Protein AF-A0A9E2LB39-F1 (afdb_monomer)

Sequence (105 aa):
MSFRKLFVVTAAIMALGVAAGAALAQTPAQKATIDAAKAQGTVGEQADGYLGFRVPSSDAALTEAVQVTNAARREAYARSAQAAGDGAAAVQLQQIADQLVEIQG

Radius of gyration: 20.76 Å; Cα contacts (8 Å, |Δi|>4): 65; chains: 1; bounding box: 48×30×56 Å

pLDDT: mean 75.33, std 17.36, range [41.19, 93.44]

Nearest PDB structures (foldseek):
  1f02-assembly1_T  TM=4.254E-01  e=1.319E+00  Escherichia coli
  5hly-assembly1_A-2  TM=4.237E-01  e=1.232E+00  Homo sapiens

Foldseek 3Di:
DPPVPVPPPVVPLVVVLPPDQQPDFDDPVLVVLQVVCVVVQQWDADPVGAIDGPHDDPDPSNVVSSVRRRVSSVVSVVVSVVVVVVVVVVVVVVVVVVVVVVVVD

Solvent-accessible surface area (backbone atoms only — not comparable to full-atom values): 6310 Å² total; per-residue (Å²): 144,81,74,77,70,73,71,60,67,73,61,59,65,69,63,65,64,76,75,75,38,71,77,85,80,61,52,74,64,45,49,51,51,51,53,51,32,39,75,71,54,36,31,43,79,45,98,88,74,40,70,43,71,72,43,96,74,89,54,64,68,61,51,48,42,47,51,55,51,41,50,38,43,49,54,35,50,53,52,47,52,50,55,50,51,55,51,51,52,54,52,53,51,51,53,52,53,54,53,55,53,66,75,76,110

Structure (mmCIF, N/CA/C/O backbone):
data_AF-A0A9E2LB39-F1
#
_entry.id   AF-A0A9E2LB39-F1
#
loop_
_atom_site.group_PDB
_atom_site.id
_atom_site.type_symbol
_atom_site.label_atom_id
_atom_site.label_alt_id
_atom_site.label_comp_id
_atom_site.label_asym_id
_atom_site.label_entity_id
_atom_site.label_seq_id
_atom_site.pdbx_PDB_ins_code
_atom_site.Cartn_x
_atom_site.Cartn_y
_atom_site.Cartn_z
_atom_site.occupancy
_atom_site.B_iso_or_equiv
_atom_site.auth_seq_id
_atom_site.auth_comp_id
_atom_site.auth_asym_id
_atom_site.auth_atom_id
_atom_site.pdbx_PDB_model_num
ATOM 1 N N . MET A 1 1 ? 11.716 -21.510 -33.795 1.00 41.19 1 MET A N 1
ATOM 2 C CA . MET A 1 1 ? 10.951 -21.410 -32.526 1.00 41.19 1 MET A CA 1
ATOM 3 C C . MET A 1 1 ? 11.766 -20.642 -31.473 1.00 41.19 1 MET A C 1
ATOM 5 O O . MET A 1 1 ? 12.257 -21.255 -30.538 1.00 41.19 1 MET A O 1
ATOM 9 N N . SER A 1 2 ? 11.956 -19.320 -31.603 1.00 49.34 2 SER A N 1
ATOM 10 C CA . SER A 1 2 ? 12.767 -18.555 -30.625 1.00 49.34 2 SER A CA 1
ATOM 11 C C . SER A 1 2 ? 12.162 -17.204 -30.221 1.00 49.34 2 SER A C 1
ATOM 13 O O . SER A 1 2 ? 12.877 -16.270 -29.895 1.00 49.34 2 SER A O 1
ATOM 15 N N . PHE A 1 3 ? 10.830 -17.114 -30.185 1.00 46.59 3 PHE A N 1
ATOM 16 C CA . PHE A 1 3 ? 10.111 -15.958 -29.623 1.00 46.59 3 PHE A CA 1
ATOM 17 C C . PHE A 1 3 ? 9.679 -16.163 -28.158 1.00 46.59 3 PHE A C 1
ATOM 19 O O . PHE A 1 3 ? 9.113 -15.272 -27.540 1.00 46.59 3 PHE A O 1
ATOM 26 N N . ARG A 1 4 ? 9.978 -17.328 -27.561 1.00 46.59 4 ARG A N 1
ATOM 27 C CA . ARG A 1 4 ? 9.567 -17.672 -26.182 1.00 46.59 4 ARG A CA 1
ATOM 28 C C . ARG A 1 4 ? 10.484 -17.117 -25.090 1.00 46.59 4 ARG A C 1
ATOM 30 O O . ARG A 1 4 ? 10.114 -17.178 -23.926 1.00 46.59 4 ARG A O 1
ATOM 37 N N . LYS A 1 5 ? 11.662 -16.587 -25.438 1.00 42.78 5 LYS A N 1
ATOM 38 C CA . LYS A 1 5 ? 12.646 -16.104 -24.449 1.00 42.78 5 LYS A CA 1
ATOM 39 C C . LYS A 1 5 ? 12.518 -14.612 -24.119 1.00 42.78 5 LYS A C 1
ATOM 41 O O . LYS A 1 5 ? 13.037 -14.184 -23.099 1.00 42.78 5 LYS A O 1
ATOM 46 N N . LEU A 1 6 ? 11.779 -13.846 -24.926 1.00 46.44 6 LEU A N 1
ATOM 47 C CA . LEU A 1 6 ? 11.572 -12.405 -24.724 1.00 46.44 6 LEU A CA 1
ATOM 48 C C . LEU A 1 6 ? 10.434 -12.067 -23.748 1.00 46.44 6 LEU A C 1
ATOM 50 O O . LEU A 1 6 ? 10.385 -10.956 -23.241 1.00 46.44 6 LEU A O 1
ATOM 54 N N . PHE A 1 7 ? 9.548 -13.017 -23.435 1.00 44.84 7 PHE A N 1
ATOM 55 C CA . PHE A 1 7 ? 8.394 -12.759 -22.560 1.00 44.84 7 PHE A CA 1
ATOM 56 C C . PHE A 1 7 ? 8.643 -13.058 -21.072 1.00 44.84 7 PHE A C 1
ATOM 58 O O . PHE A 1 7 ? 7.800 -12.756 -20.236 1.00 44.84 7 PHE A O 1
ATOM 65 N N . VAL A 1 8 ? 9.783 -13.664 -20.722 1.00 45.56 8 VAL A N 1
ATOM 66 C CA . VAL A 1 8 ? 10.052 -14.125 -19.344 1.00 45.56 8 VAL A CA 1
ATOM 67 C C . VAL A 1 8 ? 10.756 -13.054 -18.498 1.00 45.56 8 VAL A C 1
ATOM 69 O O . VAL A 1 8 ? 10.675 -13.083 -17.274 1.00 45.56 8 VAL A O 1
ATOM 72 N N . VAL A 1 9 ? 11.391 -12.059 -19.124 1.00 46.00 9 VAL A N 1
ATOM 73 C CA . VAL A 1 9 ? 12.197 -11.055 -18.404 1.00 46.00 9 VAL A CA 1
ATOM 74 C C . VAL A 1 9 ? 11.338 -9.935 -17.792 1.00 46.00 9 VAL A C 1
ATOM 76 O O . VAL A 1 9 ? 11.697 -9.383 -16.757 1.00 46.00 9 VAL A O 1
ATOM 79 N N . THR A 1 10 ? 10.149 -9.658 -18.334 1.00 45.81 10 THR A N 1
ATOM 80 C CA . THR A 1 10 ? 9.230 -8.634 -17.796 1.00 45.81 10 THR A CA 1
ATOM 81 C C . THR A 1 10 ? 8.493 -9.063 -16.522 1.00 45.81 10 THR A C 1
ATOM 83 O O . THR A 1 10 ? 8.020 -8.208 -15.777 1.00 45.81 10 THR A O 1
ATOM 86 N N . ALA A 1 11 ? 8.428 -10.362 -16.213 1.00 44.78 11 ALA A N 1
ATOM 87 C CA . ALA A 1 11 ? 7.727 -10.864 -15.026 1.00 44.78 11 ALA A CA 1
ATOM 88 C C . ALA A 1 11 ? 8.570 -10.809 -13.735 1.00 44.78 11 ALA A C 1
ATOM 90 O O . ALA A 1 11 ? 8.013 -10.797 -12.638 1.00 44.78 11 ALA A O 1
ATOM 91 N N . ALA A 1 12 ? 9.902 -10.748 -13.836 1.00 42.31 12 ALA A N 1
ATOM 92 C CA . ALA A 1 12 ? 10.784 -10.822 -12.667 1.00 42.31 12 ALA A CA 1
ATOM 93 C C . ALA A 1 12 ? 10.912 -9.490 -11.903 1.00 42.31 12 ALA A C 1
ATOM 95 O O . ALA A 1 12 ? 11.158 -9.493 -10.698 1.00 42.31 12 ALA A O 1
ATOM 96 N N . ILE A 1 13 ? 10.691 -8.351 -12.567 1.00 47.69 13 ILE A N 1
ATOM 97 C CA . ILE A 1 13 ? 10.811 -7.021 -11.942 1.00 47.69 13 ILE A CA 1
ATOM 98 C C . ILE A 1 13 ? 9.593 -6.714 -11.052 1.00 47.69 13 ILE A C 1
ATOM 100 O O . ILE A 1 13 ? 9.730 -6.085 -10.005 1.00 47.69 13 ILE A O 1
ATOM 104 N N . MET A 1 14 ? 8.414 -7.253 -11.385 1.00 46.78 14 MET A N 1
ATOM 105 C CA . MET A 1 14 ? 7.204 -7.094 -10.564 1.00 46.78 14 MET A CA 1
ATOM 106 C C . MET A 1 14 ? 7.242 -7.906 -9.257 1.00 46.78 14 MET A C 1
ATOM 108 O O . MET A 1 14 ? 6.533 -7.576 -8.310 1.00 46.78 14 MET A O 1
ATOM 112 N N . ALA A 1 15 ? 8.078 -8.947 -9.172 1.00 42.97 15 ALA A N 1
ATOM 113 C CA . ALA A 1 15 ? 8.145 -9.822 -8.000 1.00 42.97 15 ALA A CA 1
ATOM 114 C C . ALA A 1 15 ? 9.054 -9.285 -6.874 1.00 42.97 15 ALA A C 1
ATOM 116 O O . ALA A 1 15 ? 8.849 -9.635 -5.713 1.00 42.97 15 ALA A O 1
ATOM 117 N N . LEU A 1 16 ? 10.027 -8.415 -7.178 1.00 45.47 16 LEU A N 1
ATOM 118 C CA . LEU A 1 16 ? 10.951 -7.878 -6.164 1.00 45.47 16 LEU A CA 1
ATOM 119 C C . LEU A 1 16 ? 10.408 -6.654 -5.402 1.00 45.47 16 LEU A C 1
ATOM 121 O O . LEU A 1 16 ? 10.891 -6.355 -4.312 1.00 45.47 16 LEU A O 1
ATOM 125 N N . GLY A 1 17 ? 9.392 -5.965 -5.931 1.00 43.94 17 GLY A N 1
ATOM 126 C CA . GLY A 1 17 ? 8.827 -4.759 -5.306 1.00 43.94 17 GLY A CA 1
ATOM 127 C C . GLY A 1 17 ? 7.876 -5.021 -4.129 1.00 43.94 17 GLY A C 1
ATOM 128 O O . GLY A 1 17 ? 7.597 -4.111 -3.350 1.00 43.94 17 GLY A O 1
ATOM 129 N N . VAL A 1 18 ? 7.380 -6.253 -3.966 1.00 50.12 18 VAL A N 1
ATOM 130 C CA . VAL A 1 18 ? 6.315 -6.565 -2.991 1.00 50.12 18 VAL A CA 1
ATOM 131 C C . VAL A 1 18 ? 6.840 -6.755 -1.561 1.00 50.12 18 VAL A C 1
ATOM 133 O O . VAL A 1 18 ? 6.109 -6.501 -0.607 1.00 50.12 18 VAL A O 1
ATOM 136 N N . ALA A 1 19 ? 8.102 -7.155 -1.371 1.00 46.41 19 ALA A N 1
ATOM 137 C CA . ALA A 1 19 ? 8.563 -7.637 -0.062 1.00 46.41 19 ALA A CA 1
ATOM 138 C C . ALA A 1 19 ? 9.403 -6.641 0.764 1.00 46.41 19 ALA A C 1
ATOM 140 O O . ALA A 1 19 ? 9.453 -6.765 1.985 1.00 46.41 19 ALA A O 1
ATOM 141 N N . ALA A 1 20 ? 10.064 -5.653 0.151 1.00 48.19 20 ALA A N 1
ATOM 142 C CA . ALA A 1 20 ? 11.142 -4.914 0.830 1.00 48.19 20 ALA A CA 1
ATOM 143 C C . ALA A 1 20 ? 10.743 -3.552 1.440 1.00 48.19 20 ALA A C 1
ATOM 145 O O . ALA A 1 20 ? 11.536 -2.936 2.150 1.00 48.19 20 ALA A O 1
ATOM 146 N N . GLY A 1 21 ? 9.534 -3.050 1.170 1.00 47.03 21 GLY A N 1
ATOM 147 C CA . GLY A 1 21 ? 9.167 -1.666 1.494 1.00 47.03 21 GLY A CA 1
ATOM 148 C C . GLY A 1 21 ? 8.545 -1.422 2.871 1.00 47.03 21 GLY A C 1
ATOM 149 O O . GLY A 1 21 ? 8.674 -0.330 3.412 1.00 47.03 21 GLY A O 1
ATOM 150 N N . ALA A 1 22 ? 7.857 -2.414 3.440 1.00 49.78 22 ALA A N 1
ATOM 151 C CA . ALA A 1 22 ? 6.966 -2.187 4.585 1.00 49.78 22 ALA A CA 1
ATOM 152 C C . ALA A 1 22 ? 7.627 -2.379 5.965 1.00 49.78 22 ALA A C 1
ATOM 154 O O . ALA A 1 22 ? 7.023 -2.054 6.982 1.00 49.78 22 ALA A O 1
ATOM 155 N N . ALA A 1 23 ? 8.850 -2.911 6.029 1.00 51.31 23 ALA A N 1
ATOM 156 C CA . ALA A 1 23 ? 9.411 -3.421 7.283 1.00 51.31 23 ALA A CA 1
ATOM 157 C C . ALA A 1 23 ? 10.124 -2.380 8.169 1.00 51.31 23 ALA A C 1
ATOM 159 O O . ALA A 1 23 ? 10.443 -2.697 9.310 1.00 51.31 23 ALA A O 1
ATOM 160 N N . LEU A 1 24 ? 10.401 -1.163 7.685 1.00 49.75 24 LEU A N 1
ATOM 161 C CA . LEU A 1 24 ? 11.385 -0.284 8.342 1.00 49.75 24 LEU A CA 1
ATOM 162 C C . LEU A 1 24 ? 10.809 0.870 9.181 1.00 49.75 24 LEU A C 1
ATOM 164 O O . LEU A 1 24 ? 11.584 1.551 9.841 1.00 49.75 24 LEU A O 1
ATOM 168 N N . ALA A 1 25 ? 9.487 1.080 9.216 1.00 53.38 25 ALA A N 1
ATOM 169 C CA . ALA A 1 25 ? 8.901 2.229 9.930 1.00 53.38 25 ALA A CA 1
ATOM 170 C C . ALA A 1 25 ? 7.716 1.914 10.862 1.00 53.38 25 ALA A C 1
ATOM 172 O O . ALA A 1 25 ? 7.302 2.780 11.630 1.00 53.38 25 ALA A O 1
ATOM 173 N N . GLN A 1 26 ? 7.159 0.699 10.840 1.00 63.88 26 GLN A N 1
ATOM 174 C CA . GLN A 1 26 ? 6.036 0.352 11.715 1.00 63.88 26 GLN A CA 1
ATOM 175 C C . GLN A 1 26 ? 6.522 -0.293 13.008 1.00 63.88 26 GLN A C 1
ATOM 177 O O . GLN A 1 26 ? 7.166 -1.342 12.990 1.00 63.88 26 GLN A O 1
ATOM 182 N N . THR A 1 27 ? 6.153 0.290 14.151 1.00 72.44 27 THR A N 1
ATOM 183 C CA . THR A 1 27 ? 6.317 -0.403 15.431 1.00 72.44 27 THR A CA 1
ATOM 184 C C . THR A 1 27 ? 5.459 -1.679 15.438 1.00 72.44 27 THR A C 1
ATOM 186 O O . THR A 1 27 ? 4.394 -1.706 14.810 1.00 72.44 27 THR A O 1
ATOM 189 N N . PRO A 1 28 ? 5.854 -2.739 16.170 1.00 75.75 28 PRO A N 1
ATOM 190 C CA . PRO A 1 28 ? 5.047 -3.957 16.285 1.00 75.75 28 PRO A CA 1
ATOM 191 C C . PRO A 1 28 ? 3.603 -3.683 16.734 1.00 75.75 28 PRO A C 1
ATOM 193 O O . PRO A 1 28 ? 2.678 -4.354 16.284 1.00 75.75 28 PRO A O 1
ATOM 196 N N . ALA A 1 29 ? 3.408 -2.651 17.562 1.00 72.31 29 ALA A N 1
ATOM 197 C CA . ALA A 1 29 ? 2.097 -2.184 18.001 1.00 72.31 29 ALA A CA 1
ATOM 198 C C . ALA A 1 29 ? 1.253 -1.612 16.847 1.00 72.31 29 ALA A C 1
ATOM 200 O O . ALA A 1 29 ? 0.105 -2.011 16.689 1.00 72.31 29 ALA A O 1
ATOM 201 N N . GLN A 1 30 ? 1.815 -0.747 15.994 1.00 76.31 30 GLN A N 1
ATOM 202 C CA . GLN A 1 30 ? 1.100 -0.216 14.823 1.00 76.31 30 GLN A CA 1
ATOM 203 C C . GLN A 1 30 ? 0.720 -1.324 13.840 1.00 76.31 30 GLN A C 1
ATOM 205 O O . GLN A 1 30 ? -0.388 -1.325 13.303 1.00 76.31 30 GLN A O 1
ATOM 210 N N . LYS A 1 31 ? 1.617 -2.298 13.640 1.00 80.88 31 LYS A N 1
ATOM 211 C CA . LYS A 1 31 ? 1.325 -3.471 12.817 1.00 80.88 31 LYS A CA 1
ATOM 212 C C . LYS A 1 31 ? 0.155 -4.273 13.395 1.00 80.88 31 LYS A C 1
ATOM 214 O O . LYS A 1 31 ? -0.785 -4.570 12.666 1.00 80.88 31 LYS A O 1
ATOM 219 N N . ALA A 1 32 ? 0.180 -4.568 14.696 1.00 83.00 32 ALA A N 1
ATOM 220 C CA . ALA A 1 32 ? -0.901 -5.288 15.367 1.00 83.00 32 ALA A CA 1
ATOM 221 C C . ALA A 1 32 ? -2.249 -4.548 15.269 1.00 83.00 32 ALA A C 1
ATOM 223 O O . ALA A 1 32 ? -3.272 -5.179 15.013 1.00 83.00 32 ALA A O 1
ATOM 224 N N . THR A 1 33 ? -2.248 -3.217 15.396 1.00 84.38 33 THR A N 1
ATOM 225 C CA . THR A 1 33 ? -3.445 -2.377 15.234 1.00 84.38 33 THR A CA 1
ATOM 226 C C . THR A 1 33 ? -4.026 -2.467 13.821 1.00 84.38 33 THR A C 1
ATOM 228 O O . THR A 1 33 ? -5.233 -2.659 13.664 1.00 84.38 33 THR A O 1
ATOM 231 N N . ILE A 1 34 ? -3.190 -2.388 12.779 1.00 84.06 34 ILE A N 1
ATOM 232 C CA . ILE A 1 34 ? -3.651 -2.535 11.389 1.00 84.06 34 ILE A CA 1
ATOM 233 C C . ILE A 1 34 ? -4.137 -3.959 11.116 1.00 84.06 34 ILE A C 1
ATOM 235 O O . ILE A 1 34 ? -5.176 -4.130 10.482 1.00 84.06 34 ILE A O 1
ATOM 239 N N . ASP A 1 35 ? -3.428 -4.979 11.599 1.00 85.88 35 ASP A N 1
ATOM 240 C CA . ASP A 1 35 ? -3.810 -6.379 11.402 1.00 85.88 35 ASP A CA 1
ATOM 241 C C . ASP A 1 35 ? -5.168 -6.681 12.059 1.00 85.88 35 ASP A C 1
ATOM 243 O O . ASP A 1 35 ? -6.037 -7.296 11.436 1.00 85.88 35 ASP A O 1
ATOM 247 N N . ALA A 1 36 ? -5.398 -6.173 13.273 1.00 85.38 36 ALA A N 1
ATOM 248 C CA . ALA A 1 36 ? -6.688 -6.268 13.948 1.00 85.38 36 ALA A CA 1
ATOM 249 C C . ALA A 1 36 ? -7.793 -5.527 13.176 1.00 85.38 36 ALA A C 1
ATOM 251 O O . ALA A 1 36 ? -8.873 -6.079 12.965 1.00 85.38 36 ALA A O 1
ATOM 252 N N . ALA A 1 37 ? -7.521 -4.313 12.686 1.00 84.75 37 ALA A N 1
ATOM 253 C CA . ALA A 1 37 ? -8.478 -3.544 11.891 1.00 84.75 37 ALA A CA 1
ATOM 254 C C . ALA A 1 37 ? -8.797 -4.198 10.534 1.00 84.75 37 ALA A C 1
ATOM 256 O O . ALA A 1 37 ? -9.924 -4.085 10.048 1.00 84.75 37 ALA A O 1
ATOM 257 N N . LYS A 1 38 ? -7.835 -4.912 9.933 1.00 86.38 38 LYS A N 1
ATOM 258 C CA . LYS A 1 38 ? -8.047 -5.734 8.733 1.00 86.38 38 LYS A CA 1
ATOM 259 C C . LYS A 1 38 ? -8.918 -6.950 9.034 1.00 86.38 38 LYS A C 1
ATOM 261 O O . LYS A 1 38 ? -9.845 -7.223 8.278 1.00 86.38 38 LYS A O 1
ATOM 266 N N . ALA A 1 39 ? -8.668 -7.642 10.146 1.00 86.75 39 ALA A N 1
ATOM 267 C CA . ALA A 1 39 ? -9.482 -8.780 10.578 1.00 86.75 39 ALA A CA 1
ATOM 268 C C . ALA A 1 39 ? -10.936 -8.377 10.884 1.00 86.75 39 ALA A C 1
ATOM 270 O O . ALA A 1 39 ? -11.862 -9.123 10.583 1.00 86.75 39 ALA A O 1
ATOM 271 N N . GLN A 1 40 ? -11.138 -7.174 11.427 1.00 85.75 40 GLN A N 1
ATOM 272 C CA . GLN A 1 40 ? -12.461 -6.597 11.691 1.00 85.75 40 GLN A CA 1
ATOM 273 C C . GLN A 1 40 ? -13.153 -6.047 10.432 1.00 85.75 40 GLN A C 1
ATOM 275 O O . GLN A 1 40 ? -14.321 -5.675 10.486 1.00 85.75 40 GLN A O 1
ATOM 280 N N . GLY A 1 41 ? -12.450 -5.965 9.298 1.00 86.81 41 GLY A N 1
ATOM 281 C CA . GLY A 1 41 ? -12.981 -5.391 8.062 1.00 86.81 41 GLY A CA 1
ATOM 282 C C . GLY A 1 41 ? -13.082 -3.861 8.058 1.00 86.81 41 GLY A C 1
ATOM 283 O O . GLY A 1 41 ? -13.595 -3.302 7.093 1.00 86.81 41 GLY A O 1
ATOM 284 N N . THR A 1 42 ? -12.567 -3.176 9.083 1.00 88.75 42 THR A N 1
ATOM 285 C CA . THR A 1 42 ? -12.513 -1.706 9.170 1.00 88.75 42 THR A CA 1
ATOM 286 C C . THR A 1 42 ? -11.516 -1.126 8.166 1.00 88.75 42 THR A C 1
ATOM 288 O O . THR A 1 42 ? -11.786 -0.103 7.535 1.00 88.75 42 THR A O 1
ATOM 291 N N . VAL A 1 43 ? -10.379 -1.801 7.975 1.00 90.81 43 VAL A N 1
ATOM 292 C CA . VAL A 1 43 ? -9.337 -1.441 7.002 1.00 90.81 43 VAL A CA 1
ATOM 293 C C . VAL A 1 43 ? -9.199 -2.550 5.962 1.00 90.81 43 VAL A C 1
ATOM 295 O O . VAL A 1 43 ? -9.290 -3.733 6.273 1.00 90.81 43 VAL A O 1
ATOM 298 N N . GLY A 1 44 ? -8.969 -2.181 4.706 1.00 91.69 44 GLY A N 1
ATOM 299 C CA . GLY A 1 44 ? -8.707 -3.115 3.618 1.00 91.69 44 GLY A CA 1
ATOM 300 C C . GLY A 1 44 ? -7.563 -2.665 2.725 1.00 91.69 44 GLY A C 1
ATOM 301 O O . GLY A 1 44 ? -7.163 -1.504 2.747 1.00 91.69 44 GLY A O 1
ATOM 302 N N . GLU A 1 45 ? -7.063 -3.597 1.918 1.00 91.88 45 GLU A N 1
ATOM 303 C CA . GLU A 1 45 ? -6.122 -3.269 0.847 1.00 91.88 45 GLU A CA 1
ATOM 304 C C . GLU A 1 45 ? -6.887 -2.849 -0.409 1.00 91.88 45 GLU A C 1
ATOM 306 O O . GLU A 1 45 ? -7.921 -3.435 -0.749 1.00 91.88 45 GLU A O 1
ATOM 311 N N . GLN A 1 46 ? -6.392 -1.800 -1.051 1.00 89.50 46 GLN A N 1
ATOM 312 C C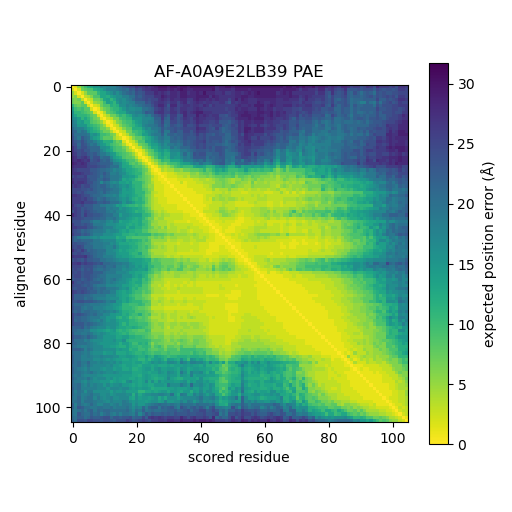A . GLN A 1 46 ? -6.891 -1.254 -2.302 1.00 89.50 46 GLN A CA 1
ATOM 313 C C . GLN A 1 46 ? -6.129 -1.866 -3.488 1.00 89.50 46 GLN A C 1
ATOM 315 O O . GLN A 1 46 ? -5.042 -2.424 -3.331 1.00 89.50 46 GLN A O 1
ATOM 320 N N . ALA A 1 47 ? -6.711 -1.781 -4.688 1.00 84.50 47 ALA A N 1
ATOM 321 C CA . ALA A 1 47 ? -6.140 -2.376 -5.903 1.00 84.50 47 ALA A CA 1
ATOM 322 C C . ALA A 1 47 ? -4.819 -1.719 -6.350 1.00 84.50 47 ALA A C 1
ATOM 324 O O . ALA A 1 47 ? -4.061 -2.310 -7.111 1.00 84.50 47 ALA A O 1
ATOM 325 N N . ASP A 1 48 ? -4.547 -0.511 -5.867 1.00 84.25 48 ASP A N 1
ATOM 326 C CA . ASP A 1 48 ? -3.311 0.243 -6.082 1.00 84.25 48 ASP A CA 1
ATOM 327 C C . ASP A 1 48 ? -2.199 -0.111 -5.075 1.00 84.25 48 ASP A C 1
ATOM 329 O O . ASP A 1 48 ? -1.098 0.434 -5.143 1.00 84.25 48 ASP A O 1
ATOM 333 N N . GLY A 1 49 ? -2.470 -1.031 -4.145 1.00 86.75 49 GLY A N 1
ATOM 334 C CA . GLY A 1 49 ? -1.513 -1.467 -3.139 1.00 86.75 49 GLY A CA 1
ATOM 335 C C . GLY A 1 49 ? -1.474 -0.598 -1.884 1.00 86.75 49 GLY A C 1
ATOM 336 O O . GLY A 1 49 ? -0.592 -0.814 -1.058 1.00 86.75 49 GLY A O 1
ATOM 337 N N . TYR A 1 50 ? -2.402 0.338 -1.660 1.00 92.19 50 TYR A N 1
ATOM 338 C CA . TYR A 1 50 ? -2.495 1.108 -0.408 1.00 92.19 50 TYR A CA 1
ATOM 339 C C . TYR A 1 50 ? -3.544 0.552 0.567 1.00 92.19 50 TYR A C 1
ATOM 341 O O . TYR A 1 50 ? -4.377 -0.287 0.226 1.00 92.19 50 TYR A O 1
ATOM 349 N N . LEU A 1 51 ? -3.475 0.977 1.829 1.00 92.06 51 LEU A N 1
ATOM 350 C CA . LEU A 1 51 ? -4.501 0.709 2.835 1.00 92.06 51 LEU A CA 1
ATOM 351 C C . LEU A 1 51 ? -5.593 1.778 2.780 1.00 92.06 51 LEU A C 1
ATOM 353 O O . LEU A 1 51 ? -5.294 2.970 2.695 1.00 92.06 51 LEU A O 1
ATOM 357 N N . GLY A 1 52 ? -6.847 1.354 2.907 1.00 92.88 52 GLY A N 1
ATOM 358 C CA . GLY A 1 52 ? -8.003 2.239 2.980 1.00 92.88 52 GLY A CA 1
ATOM 359 C C . GLY A 1 52 ? -9.016 1.808 4.032 1.00 92.88 52 GLY A C 1
ATOM 360 O O . GLY A 1 52 ? -9.150 0.623 4.340 1.00 92.88 52 GLY A O 1
ATOM 361 N N . PHE A 1 53 ? -9.758 2.777 4.558 1.00 93.44 53 PHE A N 1
ATOM 362 C CA . PHE A 1 53 ? -10.880 2.533 5.457 1.00 93.44 53 PHE A CA 1
ATOM 363 C C . PHE A 1 53 ? -12.100 2.062 4.663 1.00 93.44 53 PHE A C 1
ATOM 365 O O . PHE A 1 53 ? -12.557 2.749 3.752 1.00 93.44 53 PHE A O 1
ATOM 372 N N . ARG A 1 54 ? -12.626 0.885 5.006 1.00 91.25 54 ARG A N 1
ATOM 373 C CA . ARG A 1 54 ? -13.906 0.374 4.484 1.00 91.25 54 ARG A CA 1
ATOM 374 C C . ARG A 1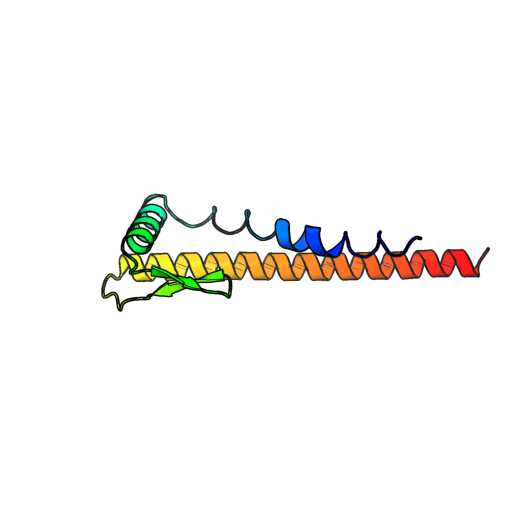 54 ? -15.087 0.890 5.299 1.00 91.25 54 ARG A C 1
ATOM 376 O O . ARG A 1 54 ? -16.190 1.011 4.778 1.00 91.25 54 ARG A O 1
ATOM 383 N N . VAL A 1 55 ? -14.830 1.191 6.570 1.00 87.69 55 VAL A N 1
ATOM 384 C CA . VAL A 1 55 ? -15.776 1.781 7.515 1.00 87.69 55 VAL A CA 1
ATOM 385 C C . VAL A 1 55 ? -15.126 3.040 8.094 1.00 87.69 55 VAL A C 1
ATOM 387 O O . VAL A 1 55 ? -13.926 3.001 8.385 1.00 87.69 55 VAL A O 1
ATOM 390 N N . PRO A 1 56 ? -15.868 4.151 8.265 1.00 83.50 56 PRO A N 1
ATOM 391 C CA . PRO A 1 56 ? -15.341 5.337 8.929 1.00 83.50 56 PRO A CA 1
ATOM 392 C C . PRO A 1 56 ? -14.792 4.980 10.313 1.00 83.50 56 PRO A C 1
ATOM 394 O O . PRO A 1 56 ? -15.467 4.309 11.091 1.00 83.50 56 PRO A O 1
ATOM 397 N N . SER A 1 57 ? -13.578 5.432 10.620 1.00 83.88 57 SER A N 1
ATOM 398 C CA . SER A 1 57 ? -12.975 5.266 11.941 1.00 83.88 57 SER A CA 1
ATOM 399 C C . SER A 1 57 ? -12.736 6.625 12.584 1.00 83.88 57 SER A C 1
ATOM 401 O O . SER A 1 57 ? -12.294 7.561 11.922 1.00 83.88 57 SER A O 1
ATOM 403 N N . SER A 1 58 ? -13.030 6.726 13.878 1.00 88.81 58 SER A N 1
ATOM 404 C CA . SER A 1 58 ? -12.685 7.881 14.719 1.00 88.81 58 SER A CA 1
ATOM 405 C C . SER A 1 58 ? -11.434 7.622 15.567 1.00 88.81 58 SER A C 1
ATOM 407 O O . SER A 1 58 ? -11.061 8.456 16.387 1.00 88.81 58 SER A O 1
ATOM 409 N N . ASP A 1 59 ? -10.794 6.464 15.387 1.00 90.81 59 ASP A N 1
ATOM 410 C CA . ASP A 1 59 ? -9.565 6.102 16.082 1.00 90.81 59 ASP A CA 1
ATOM 411 C C . ASP A 1 59 ? -8.368 6.808 15.424 1.00 90.81 59 ASP A C 1
ATOM 413 O O . ASP A 1 59 ? -7.962 6.499 14.295 1.00 90.81 59 ASP A O 1
ATOM 417 N N . ALA A 1 60 ? -7.812 7.782 16.146 1.00 89.38 60 ALA A N 1
ATOM 418 C CA . ALA A 1 60 ? -6.667 8.563 15.698 1.00 89.38 60 ALA A CA 1
ATOM 419 C C . ALA A 1 60 ? -5.405 7.703 15.527 1.00 89.38 60 ALA A C 1
ATOM 421 O O . ALA A 1 60 ? -4.674 7.901 14.559 1.00 89.38 60 ALA A O 1
ATOM 422 N N . ALA A 1 61 ? -5.181 6.715 16.399 1.00 87.19 61 ALA A N 1
ATOM 423 C CA . ALA A 1 61 ? -4.005 5.851 16.340 1.00 87.19 61 ALA A CA 1
ATOM 424 C C . ALA A 1 61 ? -4.076 4.895 15.141 1.00 87.19 61 ALA A C 1
ATOM 426 O O . ALA A 1 61 ? -3.080 4.680 14.449 1.00 87.19 61 ALA A O 1
ATOM 427 N N . LEU A 1 62 ? -5.263 4.357 14.841 1.00 88.94 62 LEU A N 1
ATOM 428 C CA . LEU A 1 62 ? -5.471 3.561 13.629 1.00 88.94 62 LEU A CA 1
ATOM 429 C C . LEU A 1 62 ? -5.282 4.408 12.363 1.00 88.94 62 LEU A C 1
ATOM 431 O O . LEU A 1 62 ? -4.668 3.961 11.393 1.00 88.94 62 LEU A O 1
ATOM 435 N N . THR A 1 63 ? -5.793 5.638 12.377 1.00 90.88 63 THR A N 1
ATOM 436 C CA . THR A 1 63 ? -5.657 6.584 11.264 1.00 90.88 63 THR A CA 1
ATOM 437 C C . THR A 1 63 ? -4.200 6.949 11.006 1.00 90.88 63 THR A C 1
ATOM 439 O O . THR A 1 63 ? -3.754 6.903 9.859 1.00 90.88 63 THR A O 1
ATOM 442 N N . GLU A 1 64 ? -3.437 7.238 12.058 1.00 89.62 64 GLU A N 1
ATOM 443 C CA . GLU A 1 64 ? -1.999 7.485 11.979 1.00 89.62 64 GLU A CA 1
ATOM 444 C C . GLU A 1 64 ? -1.254 6.260 11.435 1.00 89.62 64 GLU A C 1
ATOM 446 O O . GLU A 1 64 ? -0.496 6.379 10.472 1.00 89.62 64 GLU A O 1
ATOM 451 N N . ALA A 1 65 ? -1.534 5.065 11.962 1.00 87.50 65 ALA A N 1
ATOM 452 C CA . ALA A 1 65 ? -0.882 3.837 11.517 1.00 87.50 65 ALA A CA 1
ATOM 453 C C . ALA A 1 65 ? -1.113 3.566 10.016 1.00 87.50 65 ALA A C 1
ATOM 455 O O . ALA A 1 65 ? -0.176 3.217 9.288 1.00 87.50 65 ALA A O 1
ATOM 456 N N . VAL A 1 66 ? -2.341 3.763 9.520 1.00 90.19 66 VAL A N 1
ATOM 457 C CA . VAL A 1 66 ? -2.667 3.641 8.087 1.00 90.19 66 VAL A CA 1
ATOM 458 C C . VAL A 1 66 ? -1.891 4.667 7.255 1.00 90.19 66 VAL A C 1
ATOM 460 O O . VAL A 1 66 ? -1.316 4.310 6.223 1.00 90.19 66 VAL A O 1
ATOM 463 N N . GLN A 1 67 ? -1.822 5.924 7.703 1.00 90.62 67 GLN A N 1
ATOM 464 C CA . GLN A 1 67 ? -1.090 6.982 7.000 1.00 90.62 67 GLN A CA 1
ATOM 465 C C . GLN A 1 67 ? 0.415 6.708 6.928 1.00 90.62 67 GLN A C 1
ATOM 467 O O . GLN A 1 67 ? 0.990 6.790 5.840 1.00 90.62 67 GLN A O 1
ATOM 472 N N . VAL A 1 68 ? 1.036 6.330 8.049 1.00 87.94 68 VAL A N 1
ATOM 473 C CA . VAL A 1 68 ? 2.461 5.967 8.128 1.00 87.94 68 VAL A CA 1
ATOM 474 C C . VAL A 1 68 ? 2.769 4.807 7.183 1.00 87.94 68 VAL A C 1
ATOM 476 O O . VAL A 1 68 ? 3.724 4.863 6.408 1.00 87.94 68 VAL A O 1
ATOM 479 N N . THR A 1 69 ? 1.914 3.784 7.166 1.00 86.00 69 THR A N 1
ATOM 480 C CA . THR A 1 69 ? 2.082 2.628 6.272 1.00 86.00 69 THR A CA 1
ATOM 481 C C . THR A 1 69 ? 2.011 3.030 4.805 1.00 86.00 69 THR A C 1
ATOM 483 O O . THR A 1 69 ? 2.853 2.631 4.002 1.00 86.00 69 THR A O 1
ATOM 486 N N . ASN A 1 70 ? 1.021 3.844 4.438 1.00 91.25 70 ASN A N 1
ATOM 487 C CA . ASN A 1 70 ? 0.864 4.303 3.062 1.00 91.25 70 ASN A CA 1
ATOM 488 C C . ASN A 1 70 ? 2.008 5.230 2.627 1.00 91.25 70 ASN A C 1
ATOM 490 O O . ASN A 1 70 ? 2.400 5.198 1.460 1.00 91.25 70 ASN A O 1
ATOM 494 N N . ALA A 1 71 ? 2.570 6.024 3.543 1.00 88.38 71 ALA A N 1
ATOM 495 C CA . ALA A 1 71 ? 3.770 6.814 3.283 1.00 88.38 71 ALA A CA 1
ATOM 496 C C . ALA A 1 71 ? 4.982 5.917 2.989 1.00 88.38 71 ALA A C 1
ATOM 498 O O . ALA A 1 71 ? 5.612 6.080 1.944 1.00 88.38 71 ALA A O 1
ATOM 499 N N . ALA A 1 72 ? 5.225 4.898 3.818 1.00 84.56 72 ALA A N 1
ATOM 500 C CA . ALA A 1 72 ? 6.295 3.926 3.586 1.00 84.56 72 ALA A CA 1
ATOM 501 C C . ALA A 1 72 ? 6.121 3.169 2.254 1.00 84.5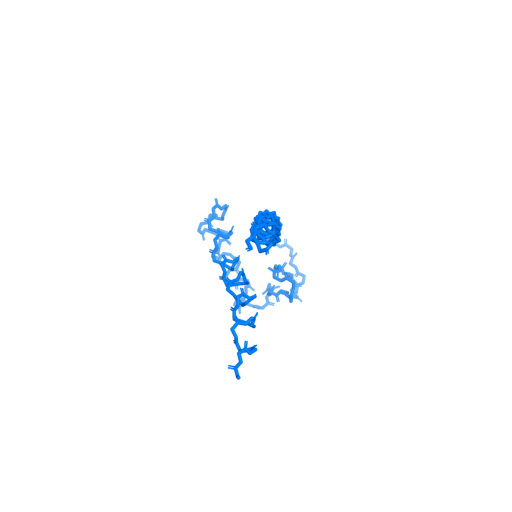6 72 ALA A C 1
ATOM 503 O O . ALA A 1 72 ? 7.080 2.992 1.499 1.00 84.56 72 ALA A O 1
ATOM 504 N N . ARG A 1 73 ? 4.884 2.772 1.910 1.00 89.75 73 ARG A N 1
ATOM 505 C CA . ARG A 1 73 ? 4.571 2.156 0.608 1.00 89.75 73 ARG A CA 1
ATOM 506 C C . ARG A 1 73 ? 4.874 3.107 -0.556 1.00 89.75 73 ARG A C 1
ATOM 508 O O . ARG A 1 73 ? 5.500 2.684 -1.521 1.00 89.75 73 ARG A O 1
ATOM 515 N N . ARG A 1 74 ? 4.514 4.395 -0.454 1.00 88.25 74 ARG A N 1
ATOM 516 C CA . ARG A 1 74 ? 4.854 5.423 -1.461 1.00 88.25 74 ARG A CA 1
ATOM 517 C C . ARG A 1 74 ? 6.358 5.526 -1.694 1.00 88.25 74 ARG A C 1
ATOM 519 O O . ARG A 1 74 ? 6.788 5.501 -2.842 1.00 88.25 74 ARG A O 1
ATOM 526 N N . GLU A 1 75 ? 7.151 5.600 -0.632 1.00 86.44 75 GLU A N 1
ATOM 527 C CA . GLU A 1 75 ? 8.613 5.666 -0.744 1.00 86.44 75 GLU A CA 1
ATOM 528 C C . GLU A 1 75 ? 9.203 4.397 -1.369 1.00 86.44 75 GLU A C 1
ATOM 530 O O . GLU A 1 75 ? 10.109 4.462 -2.199 1.00 86.44 75 GLU A O 1
ATOM 535 N N . ALA A 1 76 ? 8.688 3.222 -1.000 1.00 81.81 76 ALA A N 1
ATOM 536 C CA . ALA A 1 76 ? 9.114 1.955 -1.584 1.00 81.81 76 ALA A CA 1
ATOM 537 C C . ALA A 1 76 ? 8.782 1.860 -3.080 1.00 81.81 76 ALA A C 1
ATOM 539 O O . ALA A 1 76 ? 9.627 1.435 -3.872 1.00 81.81 76 ALA A O 1
ATOM 540 N N . TYR A 1 77 ? 7.586 2.289 -3.483 1.00 85.88 77 TYR A N 1
ATOM 541 C CA . TYR A 1 77 ? 7.184 2.304 -4.887 1.00 85.88 77 TYR A CA 1
ATOM 542 C C . TYR A 1 77 ? 7.979 3.332 -5.691 1.00 85.88 77 TYR A C 1
ATOM 544 O O . TYR A 1 77 ? 8.436 3.006 -6.783 1.00 85.88 77 TYR A O 1
ATOM 552 N N . ALA A 1 78 ? 8.241 4.520 -5.136 1.00 85.56 78 ALA A N 1
ATOM 553 C CA . ALA A 1 78 ? 9.092 5.524 -5.773 1.00 85.56 78 ALA A CA 1
ATOM 554 C C . ALA A 1 78 ? 10.513 4.992 -6.017 1.00 85.56 78 ALA A C 1
ATOM 556 O O . ALA A 1 78 ? 11.019 5.087 -7.134 1.00 85.56 78 ALA A O 1
ATOM 557 N N . ARG A 1 79 ? 11.125 4.352 -5.011 1.00 82.94 79 ARG A N 1
ATOM 558 C CA . ARG A 1 79 ? 12.444 3.711 -5.154 1.00 82.94 79 ARG A CA 1
ATOM 559 C C . ARG A 1 79 ? 12.438 2.595 -6.195 1.00 82.94 79 ARG A C 1
ATOM 561 O O . ARG A 1 79 ? 13.367 2.489 -6.987 1.00 82.94 79 ARG A O 1
ATOM 568 N N . SER A 1 80 ? 11.386 1.780 -6.212 1.00 78.25 80 SER A N 1
ATOM 569 C CA . SER A 1 80 ? 11.246 0.691 -7.185 1.00 78.25 80 SER A CA 1
ATOM 570 C C . SER A 1 80 ? 11.104 1.226 -8.614 1.00 78.25 80 SER A C 1
ATOM 572 O O . SER A 1 80 ? 11.724 0.695 -9.529 1.00 78.25 80 SER A O 1
ATOM 574 N N . ALA A 1 81 ? 10.337 2.303 -8.806 1.00 79.31 81 ALA A N 1
ATOM 575 C CA . ALA A 1 81 ? 10.175 2.956 -10.102 1.00 79.31 81 ALA A CA 1
ATOM 576 C C . ALA A 1 81 ? 11.486 3.586 -10.601 1.00 79.31 81 ALA A C 1
ATOM 578 O O . ALA A 1 81 ? 11.819 3.440 -11.775 1.00 79.31 81 ALA A O 1
ATOM 579 N N . GLN A 1 82 ? 12.252 4.228 -9.713 1.00 81.94 82 GLN A N 1
ATOM 580 C CA . GLN A 1 82 ? 13.584 4.755 -10.030 1.00 81.94 82 GLN A CA 1
ATOM 581 C C . GLN A 1 82 ? 14.535 3.634 -10.465 1.00 81.94 82 GLN A C 1
ATOM 583 O O . GLN A 1 82 ? 15.081 3.688 -11.563 1.00 81.94 82 GLN A O 1
ATOM 588 N N . ALA A 1 83 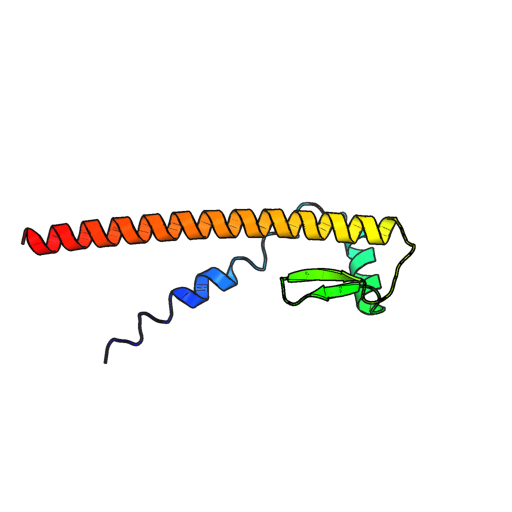? 14.644 2.570 -9.663 1.00 77.69 83 ALA A N 1
ATOM 589 C CA . ALA A 1 83 ? 15.502 1.429 -9.977 1.00 77.69 83 ALA A CA 1
ATOM 590 C C . ALA A 1 83 ? 15.118 0.746 -11.303 1.00 77.69 83 ALA A C 1
ATOM 592 O O . ALA A 1 83 ? 15.987 0.323 -12.064 1.00 77.69 83 ALA A O 1
ATOM 593 N N . ALA A 1 84 ? 13.818 0.656 -11.606 1.00 77.44 84 ALA A N 1
ATOM 594 C CA . ALA A 1 84 ? 13.341 0.130 -12.881 1.00 77.44 84 ALA A CA 1
ATOM 595 C C . ALA A 1 84 ? 13.729 1.033 -14.066 1.00 77.44 84 ALA A C 1
ATOM 597 O O . ALA A 1 84 ? 14.118 0.520 -15.116 1.00 77.44 84 ALA A O 1
ATO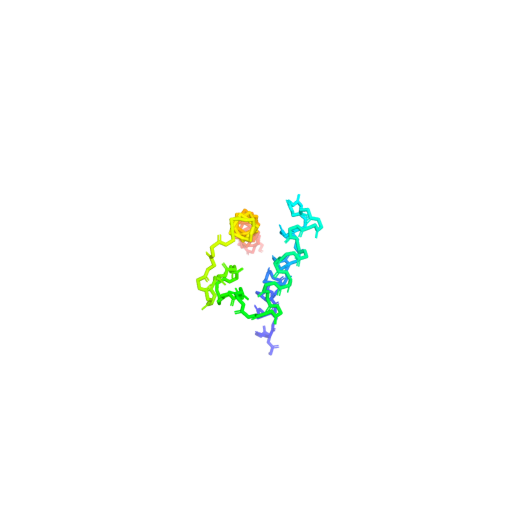M 598 N N . GLY A 1 85 ? 13.658 2.358 -13.900 1.00 82.88 85 GLY A N 1
ATOM 599 C CA . GLY A 1 85 ? 14.104 3.328 -14.903 1.00 82.88 85 GLY A CA 1
ATOM 600 C C . GLY A 1 85 ? 15.602 3.229 -15.192 1.00 82.88 85 GLY A C 1
ATOM 601 O O . GLY A 1 85 ? 15.997 3.146 -16.355 1.00 82.88 85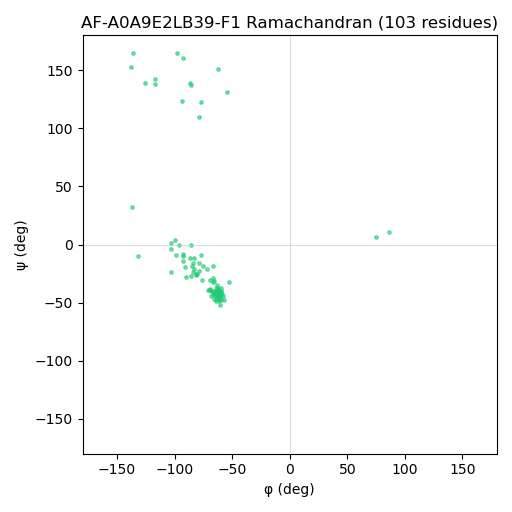 GLY A O 1
ATOM 602 N N . ASP A 1 86 ? 16.425 3.147 -14.146 1.00 85.50 86 ASP A N 1
ATOM 603 C CA . ASP A 1 86 ? 17.880 3.003 -14.273 1.00 85.50 86 ASP A CA 1
ATOM 604 C C . ASP A 1 86 ? 18.259 1.688 -14.969 1.00 85.50 86 ASP A C 1
ATOM 606 O O . ASP A 1 86 ? 19.109 1.660 -15.861 1.00 85.50 86 ASP A O 1
ATOM 610 N N . GLY A 1 87 ? 17.577 0.593 -14.618 1.00 81.81 87 GLY A N 1
ATOM 611 C CA . GLY A 1 87 ? 17.748 -0.696 -15.284 1.00 81.81 87 GLY A CA 1
ATOM 612 C C . GLY A 1 87 ? 17.370 -0.645 -16.766 1.00 81.81 87 GLY A C 1
ATOM 613 O O . GLY A 1 87 ? 18.106 -1.164 -17.607 1.00 81.81 87 GLY A O 1
ATOM 614 N N . ALA A 1 88 ? 16.261 0.017 -17.109 1.00 82.25 88 ALA A N 1
ATOM 615 C CA . ALA A 1 88 ? 15.849 0.199 -18.500 1.00 82.25 88 ALA A CA 1
ATOM 616 C C . ALA A 1 88 ? 16.881 1.014 -19.300 1.00 82.25 88 ALA A C 1
ATOM 618 O O . ALA A 1 88 ? 17.206 0.648 -20.431 1.00 82.25 88 ALA A O 1
ATOM 619 N N . ALA A 1 89 ? 17.447 2.066 -18.702 1.00 84.00 89 ALA A N 1
ATOM 620 C CA . ALA A 1 89 ? 18.512 2.853 -19.318 1.00 84.00 89 ALA A CA 1
ATOM 621 C C . ALA A 1 89 ? 19.780 2.015 -19.559 1.00 84.00 89 ALA A C 1
ATOM 623 O O . ALA A 1 89 ? 20.347 2.055 -20.651 1.00 84.00 89 ALA A O 1
ATOM 624 N N . ALA A 1 90 ? 20.193 1.204 -18.581 1.00 83.88 90 ALA A N 1
ATOM 625 C CA . ALA A 1 90 ? 21.349 0.319 -18.720 1.00 83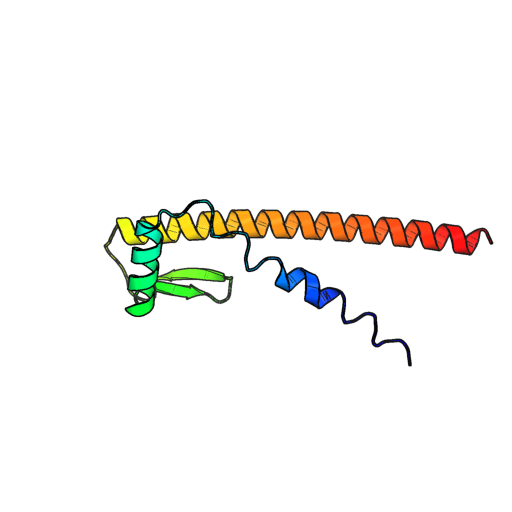.88 90 ALA A CA 1
ATOM 626 C C . ALA A 1 90 ? 21.160 -0.720 -19.841 1.00 83.88 90 ALA A C 1
ATOM 628 O O . ALA A 1 90 ? 22.067 -0.934 -20.646 1.00 83.88 90 ALA A O 1
ATOM 629 N N . VAL A 1 91 ? 19.970 -1.323 -19.945 1.00 89.25 91 VAL A N 1
ATOM 630 C CA . VAL A 1 91 ? 19.642 -2.267 -21.029 1.00 89.25 91 VAL A CA 1
ATOM 631 C C . VAL A 1 91 ? 19.704 -1.584 -22.396 1.00 89.25 91 VAL A C 1
ATOM 633 O O . VAL A 1 91 ? 20.282 -2.142 -23.328 1.00 89.25 91 VAL A O 1
ATOM 636 N N . GLN A 1 92 ? 19.167 -0.369 -22.520 1.00 84.38 92 GLN A N 1
ATOM 637 C CA . GLN A 1 92 ? 19.190 0.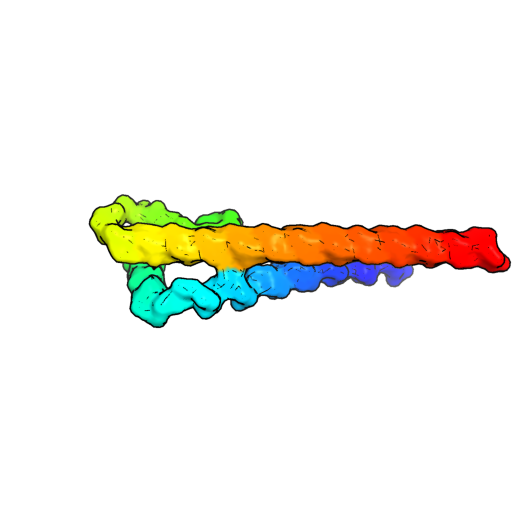374 -23.780 1.00 84.38 92 GLN A CA 1
ATOM 638 C C . GLN A 1 92 ? 20.619 0.701 -24.236 1.00 84.38 92 GLN A C 1
ATOM 640 O O . GLN A 1 92 ? 20.919 0.606 -25.428 1.00 84.38 92 GLN A O 1
ATOM 645 N N . LEU A 1 93 ? 21.507 1.065 -23.305 1.00 88.50 93 LEU A N 1
ATOM 646 C CA . LEU A 1 93 ? 22.917 1.317 -23.608 1.00 88.50 93 LEU A CA 1
ATOM 647 C C . LEU A 1 93 ? 23.637 0.047 -24.068 1.00 88.50 93 LEU A C 1
ATOM 649 O O . LEU A 1 93 ? 24.392 0.100 -25.037 1.00 88.50 93 LEU A O 1
ATOM 653 N N . GLN A 1 94 ? 23.367 -1.094 -23.429 1.00 88.94 94 GLN A N 1
ATOM 654 C CA . GLN A 1 94 ? 23.940 -2.375 -23.842 1.00 88.94 94 GLN A CA 1
ATOM 655 C C . GLN A 1 94 ? 23.504 -2.758 -25.263 1.00 88.94 94 GLN A C 1
ATOM 657 O O . GLN A 1 94 ? 24.330 -3.168 -26.070 1.00 88.94 94 GLN A O 1
ATOM 662 N N . GLN A 1 95 ? 22.227 -2.557 -25.600 1.00 87.88 95 GLN A N 1
ATOM 663 C CA . GLN A 1 95 ? 21.711 -2.832 -26.945 1.00 87.88 95 GLN A CA 1
ATOM 664 C C . GLN A 1 95 ? 22.381 -1.969 -28.019 1.00 87.88 95 GLN A C 1
ATOM 666 O O . GLN A 1 95 ? 22.671 -2.458 -29.108 1.00 87.88 95 GLN A O 1
ATOM 671 N N . ILE A 1 96 ? 22.639 -0.693 -27.717 1.00 89.06 96 ILE A N 1
ATOM 672 C CA . ILE A 1 96 ? 23.363 0.199 -28.630 1.00 89.06 96 ILE A CA 1
ATOM 673 C C . ILE A 1 96 ? 24.808 -0.283 -28.801 1.00 89.06 96 ILE A C 1
ATOM 675 O O . ILE A 1 96 ? 25.308 -0.319 -29.923 1.00 89.06 96 ILE A O 1
ATOM 679 N N . ALA A 1 97 ? 25.475 -0.678 -27.713 1.00 87.62 97 ALA A N 1
ATOM 680 C CA . ALA A 1 97 ? 26.836 -1.204 -27.775 1.00 87.62 97 ALA A CA 1
ATOM 681 C C . ALA A 1 97 ? 26.923 -2.475 -28.640 1.00 87.62 97 ALA A C 1
ATOM 683 O O . ALA A 1 97 ? 27.802 -2.560 -29.495 1.00 87.62 97 ALA A O 1
ATOM 684 N N . ASP A 1 98 ? 25.982 -3.410 -28.482 1.00 87.69 98 ASP A N 1
ATOM 685 C CA . ASP A 1 98 ? 25.927 -4.639 -29.282 1.00 87.69 98 ASP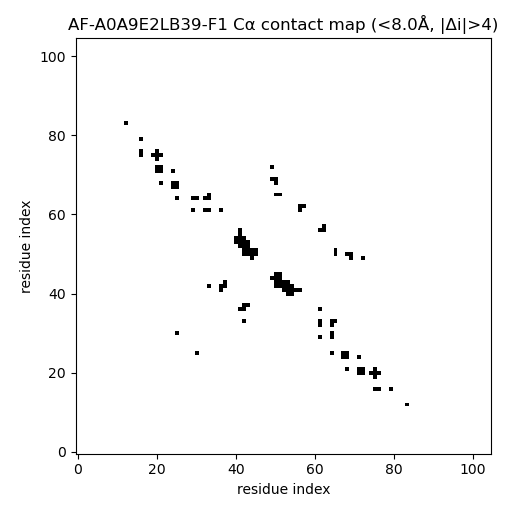 A CA 1
ATOM 686 C C . ASP A 1 98 ? 25.698 -4.337 -30.779 1.00 87.69 98 ASP A C 1
ATOM 688 O O . ASP A 1 98 ? 26.381 -4.903 -31.633 1.00 87.69 98 ASP A O 1
ATOM 692 N N . GLN A 1 99 ? 24.814 -3.385 -31.113 1.00 81.75 99 GLN A N 1
ATOM 693 C CA . GLN A 1 99 ? 24.585 -2.966 -32.505 1.00 81.75 99 GLN A CA 1
ATOM 694 C C . GLN A 1 99 ? 25.831 -2.367 -33.167 1.00 81.75 99 GLN A C 1
ATOM 696 O O . GLN A 1 99 ? 26.070 -2.584 -34.353 1.00 81.75 99 GLN A O 1
ATOM 701 N N . LEU A 1 100 ? 26.638 -1.608 -32.423 1.00 80.62 100 LEU A N 1
ATOM 702 C CA . LEU A 1 100 ? 27.867 -1.022 -32.962 1.00 80.62 100 LEU A CA 1
ATOM 703 C C . LEU A 1 100 ? 28.938 -2.083 -33.246 1.00 80.62 100 LEU A C 1
ATOM 705 O O . LEU A 1 100 ? 29.722 -1.913 -34.178 1.00 80.62 100 LEU A O 1
ATOM 709 N N . VAL A 1 101 ? 28.962 -3.176 -32.479 1.00 82.38 101 VAL A N 1
ATOM 710 C CA . VAL A 1 101 ? 29.864 -4.310 -32.727 1.00 82.38 101 VAL A CA 1
ATOM 711 C C . VAL A 1 101 ? 29.461 -5.065 -33.998 1.00 82.38 101 VAL A C 1
ATOM 713 O O . VAL A 1 101 ? 30.340 -5.419 -34.777 1.00 82.38 101 VAL A O 1
ATOM 716 N N . GLU A 1 102 ? 28.161 -5.247 -34.262 1.00 73.19 102 GLU A N 1
ATOM 717 C CA . GLU A 1 102 ? 27.669 -5.892 -35.495 1.00 73.19 102 GLU A CA 1
ATOM 718 C C . GLU A 1 102 ? 27.945 -5.089 -36.776 1.00 73.19 102 GLU A C 1
ATOM 720 O O . GLU A 1 102 ? 28.078 -5.679 -37.841 1.00 73.19 102 GLU A O 1
ATOM 725 N N . ILE A 1 103 ? 28.033 -3.757 -36.707 1.00 64.88 103 ILE A N 1
ATOM 726 C CA . ILE A 1 103 ? 28.302 -2.915 -37.891 1.00 64.88 103 ILE A CA 1
ATOM 727 C C . ILE A 1 103 ? 29.795 -2.919 -38.269 1.00 64.88 103 ILE A C 1
ATOM 729 O O . ILE A 1 103 ? 30.148 -2.629 -39.411 1.00 64.88 103 ILE A O 1
ATOM 733 N N . GLN A 1 104 ? 30.674 -3.228 -37.314 1.00 60.00 104 GLN A N 1
ATOM 734 C CA . GLN A 1 104 ? 32.128 -3.107 -37.458 1.00 60.00 104 GLN A CA 1
ATOM 735 C C . GLN A 1 104 ? 32.840 -4.453 -37.695 1.00 60.00 104 GLN A C 1
ATOM 737 O O . GLN A 1 104 ? 34.071 -4.467 -37.783 1.00 60.00 104 GLN A O 1
ATOM 742 N N . GLY A 1 105 ? 32.097 -5.563 -37.775 1.00 50.81 105 GLY A N 1
ATOM 743 C CA . GLY A 1 105 ? 32.595 -6.907 -38.101 1.00 50.81 105 GLY A CA 1
ATOM 744 C C . GLY A 1 105 ? 32.068 -7.400 -39.439 1.00 50.81 105 GLY A C 1
ATOM 745 O O . GLY A 1 105 ? 32.837 -8.108 -40.127 1.00 50.81 105 GLY A O 1
#

Mean predicted aligned error: 12.49 Å

Secondary structure (DSSP, 8-state):
--SSSSSSSHHHHHHHTTTSSSSSS--HHHHHHHHHHHHTTSEEE-TTS-EEESS----HHHHHHHHHHHHHHHHHHHHHHHHHHHHHHHHHHHHHHHHHHHH--